Protein AF-A0A2E1JC25-F1 (afdb_monomer)

Foldseek 3Di:
DVCVVAPPDDDDDDDDFLVVQQVVCVLVVHPDSPPDGAFPPFDWDWDAHPVGDIDTPDGRHPVVVPPPGPPDD

pLDDT: mean 89.1, std 10.2, range [49.53, 96.94]

Mean predicted aligned error: 4.68 Å

Secondary structure (DSSP, 8-state):
-HHHHTTT--------HHHHHHHHHHHHT-S-SSSS---TT-EEEEEE-TTS-EEEEEEEE-GGG-TT-----

Radius of gyration: 13.32 Å; Cα contacts (8 Å, |Δi|>4): 69; chains: 1; bounding box: 25×32×33 Å

Nearest PDB structures (foldseek):
  4lgr-assembly1_A  TM=2.737E-01  e=4.279E+00  Ricinus communis
  1uq5-assembly1_A-2  TM=2.738E-01  e=4.899E+00  Ricinus communis
  3ej5-assembly1_X  TM=2.727E-01  e=5.242E+00  Ricinus communis
  2baf-assembly1_A  TM=2.571E-01  e=4.279E+00  Bos taurus

Structure (mmCIF, N/CA/C/O backbone):
data_AF-A0A2E1JC25-F1
#
_entry.id   AF-A0A2E1JC25-F1
#
loop_
_atom_site.group_PDB
_atom_site.id
_atom_site.type_symbol
_atom_site.label_atom_id
_atom_site.label_alt_id
_atom_site.label_comp_id
_atom_site.label_asym_id
_atom_site.label_entity_id
_atom_site.label_seq_id
_atom_site.pdbx_PDB_ins_code
_atom_site.Cartn_x
_atom_site.Cartn_y
_atom_site.Cartn_z
_atom_site.occupancy
_atom_site.B_iso_or_equiv
_atom_site.auth_seq_id
_atom_site.auth_comp_id
_atom_site.auth_asym_id
_atom_site.auth_atom_id
_atom_site.pdbx_PDB_model_num
ATOM 1 N N . GLU A 1 1 ? 0.798 -7.334 14.981 1.00 83.81 1 GLU A N 1
ATOM 2 C CA . GLU A 1 1 ? 1.366 -6.379 15.951 1.00 83.81 1 GLU A CA 1
ATOM 3 C C . GLU A 1 1 ? 1.037 -4.923 15.611 1.00 83.81 1 GLU A C 1
ATOM 5 O O . GLU A 1 1 ? 0.200 -4.362 16.302 1.00 83.81 1 GLU A O 1
ATOM 10 N N . ILE A 1 2 ? 1.556 -4.353 14.507 1.00 91.81 2 ILE A N 1
ATOM 11 C CA . ILE A 1 2 ? 1.380 -2.924 14.136 1.00 91.81 2 ILE A CA 1
ATOM 12 C C . ILE A 1 2 ? -0.069 -2.420 14.264 1.00 91.81 2 ILE A C 1
ATOM 14 O O . ILE A 1 2 ? -0.303 -1.395 14.897 1.00 91.81 2 ILE A O 1
ATOM 18 N N . ILE A 1 3 ? -1.040 -3.148 13.698 1.00 93.06 3 ILE A N 1
ATOM 19 C CA . ILE A 1 3 ? -2.462 -2.755 13.687 1.00 93.06 3 ILE A CA 1
ATOM 20 C C . ILE A 1 3 ? -3.048 -2.722 15.107 1.00 93.06 3 ILE A C 1
ATOM 22 O O . ILE A 1 3 ? -3.770 -1.796 15.464 1.00 93.06 3 ILE A O 1
ATOM 26 N N . THR A 1 4 ? -2.739 -3.730 15.927 1.00 93.88 4 THR A N 1
ATOM 27 C CA . THR A 1 4 ? -3.272 -3.853 17.292 1.00 93.88 4 THR A CA 1
ATOM 28 C C . THR A 1 4 ? -2.734 -2.749 18.198 1.00 93.88 4 THR A C 1
ATOM 30 O O . THR A 1 4 ? -3.502 -2.169 18.960 1.00 93.88 4 THR A O 1
ATOM 33 N N . THR A 1 5 ? -1.446 -2.421 18.079 1.00 96.25 5 THR A N 1
ATOM 34 C CA . THR A 1 5 ? -0.773 -1.412 18.914 1.00 96.25 5 THR A CA 1
ATOM 35 C C . THR A 1 5 ? -1.117 0.032 18.509 1.00 96.25 5 THR A C 1
ATOM 37 O O . THR A 1 5 ? -0.947 0.953 19.303 1.00 96.25 5 THR A O 1
ATOM 40 N N . ASN A 1 6 ? -1.638 0.256 17.296 1.00 94.94 6 ASN A N 1
ATOM 41 C CA . ASN A 1 6 ? -1.872 1.592 16.727 1.00 94.94 6 ASN A CA 1
ATOM 42 C C . ASN A 1 6 ? -3.328 1.815 16.278 1.00 94.94 6 ASN A C 1
ATOM 44 O O . ASN A 1 6 ? -3.584 2.357 15.203 1.00 94.94 6 ASN A O 1
ATOM 48 N N . SER A 1 7 ? -4.298 1.397 17.094 1.00 92.88 7 SER A N 1
ATOM 49 C CA . SER A 1 7 ? -5.726 1.539 16.776 1.00 92.88 7 SER A CA 1
ATOM 50 C C . SER A 1 7 ? -6.113 2.993 16.467 1.00 92.88 7 SER A C 1
ATOM 52 O O . SER A 1 7 ? -5.895 3.880 17.290 1.00 92.88 7 SER A O 1
ATOM 54 N N . GLY A 1 8 ? -6.704 3.228 15.290 1.00 92.94 8 GLY A N 1
ATOM 55 C CA . GLY A 1 8 ? -7.172 4.551 14.850 1.00 92.94 8 GLY A CA 1
ATOM 56 C C . GLY A 1 8 ? -6.068 5.541 14.461 1.00 92.94 8 GLY A C 1
ATOM 57 O O . GLY A 1 8 ? -6.373 6.694 14.172 1.00 92.94 8 GLY A O 1
ATOM 58 N N . LYS A 1 9 ? -4.798 5.118 14.449 1.00 96.31 9 LYS A N 1
ATOM 59 C CA . LYS A 1 9 ? -3.660 5.979 14.107 1.00 96.31 9 LYS A CA 1
ATOM 60 C C . LYS A 1 9 ? -3.194 5.749 12.672 1.00 96.31 9 LYS A C 1
ATOM 62 O O . LYS A 1 9 ? -3.297 4.647 12.136 1.00 96.31 9 LYS A O 1
ATOM 67 N N . THR A 1 10 ? -2.592 6.782 12.091 1.00 96.75 10 THR A N 1
ATOM 68 C CA . THR A 1 10 ? -1.798 6.665 10.864 1.00 96.75 10 THR A CA 1
ATOM 69 C C . THR A 1 10 ? -0.369 6.290 11.236 1.00 96.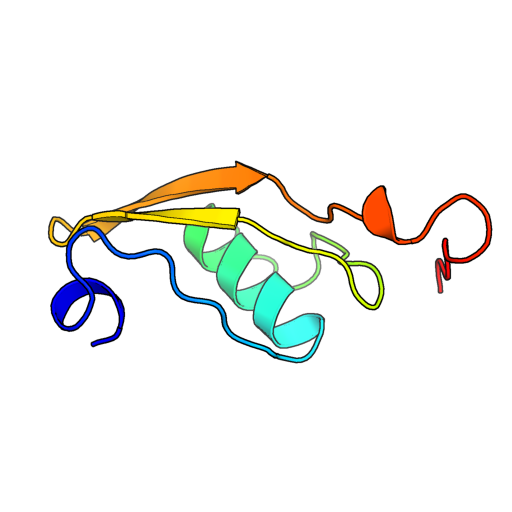75 10 THR A C 1
ATOM 71 O O . THR A 1 10 ? 0.260 6.972 12.041 1.00 96.75 10 THR A O 1
ATOM 74 N N . VAL A 1 11 ? 0.141 5.207 10.650 1.00 96.06 11 VAL A N 1
ATOM 75 C CA . VAL A 1 11 ? 1.511 4.720 10.859 1.00 96.06 11 VAL A CA 1
ATOM 76 C C . VAL A 1 11 ? 2.233 4.704 9.519 1.00 96.06 11 VAL A C 1
ATOM 78 O O . VAL A 1 11 ? 1.640 4.345 8.502 1.00 96.06 11 VAL A O 1
ATOM 81 N N . VAL A 1 12 ? 3.512 5.074 9.525 1.00 95.94 12 VAL A N 1
ATOM 82 C CA . VAL A 1 12 ? 4.389 5.033 8.350 1.00 95.94 12 VAL A CA 1
ATOM 83 C C . VAL A 1 12 ? 5.473 3.986 8.577 1.00 95.94 12 VAL A C 1
ATOM 85 O O . VAL A 1 12 ? 6.024 3.888 9.671 1.00 95.94 12 VAL A O 1
ATOM 88 N N . ALA A 1 13 ? 5.778 3.211 7.538 1.00 93.94 13 ALA A N 1
ATOM 89 C CA . ALA A 1 13 ? 6.905 2.290 7.510 1.00 93.94 13 ALA A CA 1
ATOM 90 C C . ALA A 1 13 ? 7.757 2.585 6.273 1.00 93.94 13 ALA A C 1
ATOM 92 O O . ALA A 1 13 ? 7.236 2.642 5.160 1.00 93.94 13 ALA A O 1
ATOM 93 N N . PHE A 1 14 ? 9.061 2.750 6.474 1.00 95.56 14 PHE A N 1
ATOM 94 C CA . PHE A 1 14 ? 10.028 2.894 5.390 1.00 95.56 14 PHE A CA 1
ATOM 95 C C . PHE A 1 14 ? 10.633 1.527 5.081 1.00 95.56 14 PHE A C 1
ATOM 97 O O . PHE A 1 14 ? 11.036 0.800 5.988 1.00 95.56 14 PHE A O 1
ATOM 104 N N . CYS A 1 15 ? 10.662 1.153 3.805 1.00 94.38 15 CYS A N 1
ATOM 105 C CA . CYS A 1 15 ? 11.214 -0.120 3.357 1.00 94.38 15 CYS A CA 1
ATOM 106 C C . CYS A 1 15 ? 11.676 -0.036 1.897 1.00 94.38 15 CYS A C 1
ATOM 108 O O . CYS A 1 15 ? 11.442 0.960 1.214 1.00 94.38 15 CYS A O 1
ATOM 110 N N . HIS A 1 16 ? 12.337 -1.089 1.419 1.00 93.94 16 HIS A N 1
ATOM 111 C CA . HIS A 1 16 ? 12.734 -1.202 0.018 1.00 93.94 16 HIS A CA 1
ATOM 112 C C . HIS A 1 16 ? 11.543 -1.554 -0.882 1.00 93.94 16 HIS A C 1
ATOM 114 O O . HIS A 1 16 ? 10.586 -2.194 -0.439 1.00 93.94 16 HIS A O 1
ATOM 120 N N . ALA A 1 17 ? 11.657 -1.224 -2.172 1.00 91.19 17 ALA A N 1
ATOM 121 C CA . ALA A 1 17 ? 10.613 -1.459 -3.171 1.00 91.19 17 ALA A CA 1
ATOM 122 C C . ALA A 1 17 ? 10.074 -2.902 -3.143 1.00 91.19 17 ALA A C 1
ATOM 124 O O . ALA A 1 17 ? 8.866 -3.105 -3.062 1.00 91.19 17 ALA A O 1
ATOM 125 N N . MET A 1 18 ? 10.952 -3.911 -3.084 1.00 92.50 18 MET A N 1
ATOM 126 C CA . MET A 1 18 ? 10.537 -5.322 -3.077 1.00 92.50 18 MET A CA 1
ATOM 127 C C . MET A 1 18 ? 9.713 -5.713 -1.836 1.00 92.50 18 MET A C 1
ATOM 129 O O . MET A 1 18 ? 8.819 -6.555 -1.927 1.00 92.50 18 MET A O 1
ATOM 133 N N . VAL A 1 19 ? 9.966 -5.090 -0.681 1.00 94.00 19 VAL A N 1
ATOM 134 C CA . VAL A 1 19 ? 9.189 -5.341 0.544 1.00 94.00 19 VAL A CA 1
ATOM 135 C C . VAL A 1 19 ? 7.788 -4.755 0.398 1.00 94.00 19 VAL A C 1
ATOM 137 O O . VAL A 1 19 ? 6.805 -5.446 0.671 1.00 94.00 19 VAL A O 1
ATOM 140 N N . ALA A 1 20 ? 7.690 -3.519 -0.096 1.00 93.62 20 ALA A N 1
ATOM 141 C CA . ALA A 1 20 ? 6.412 -2.872 -0.369 1.00 93.62 20 ALA A CA 1
ATOM 142 C C . ALA A 1 20 ? 5.598 -3.642 -1.427 1.00 93.62 20 ALA A C 1
ATOM 144 O O . ALA A 1 20 ? 4.413 -3.900 -1.216 1.00 93.62 20 ALA A O 1
ATOM 145 N N . MET A 1 21 ? 6.240 -4.091 -2.513 1.00 93.25 21 MET A N 1
ATOM 146 C CA . MET A 1 21 ? 5.620 -4.908 -3.564 1.00 93.25 21 MET A CA 1
ATOM 147 C C . MET A 1 21 ? 5.088 -6.231 -3.003 1.00 93.25 21 MET A C 1
ATOM 149 O O . MET A 1 21 ? 3.916 -6.555 -3.184 1.00 93.25 21 MET A O 1
ATOM 153 N N . SER A 1 22 ? 5.917 -6.977 -2.267 1.00 93.44 22 SER A N 1
ATOM 154 C CA . SER A 1 22 ? 5.529 -8.256 -1.658 1.00 93.44 22 SER A CA 1
ATOM 155 C C . SER A 1 22 ? 4.363 -8.091 -0.675 1.00 93.44 22 SER A C 1
ATOM 157 O O . SER A 1 22 ? 3.404 -8.866 -0.696 1.00 93.44 22 SER A O 1
ATOM 159 N N . PHE A 1 23 ? 4.391 -7.037 0.148 1.00 92.75 23 PHE A N 1
ATOM 160 C CA . PHE A 1 23 ? 3.297 -6.703 1.060 1.00 92.75 23 PHE A CA 1
ATOM 161 C C . PHE A 1 23 ? 1.993 -6.389 0.317 1.00 92.75 23 PHE A C 1
ATOM 163 O O . PHE A 1 23 ? 0.925 -6.872 0.710 1.00 92.75 23 PHE A O 1
ATOM 170 N N . LEU A 1 24 ? 2.070 -5.596 -0.753 1.00 94.12 24 LEU A N 1
ATOM 171 C CA . LEU A 1 24 ? 0.911 -5.208 -1.547 1.00 94.12 24 LEU A CA 1
ATOM 172 C C . LEU A 1 24 ? 0.296 -6.416 -2.260 1.00 94.12 24 LEU A C 1
ATOM 174 O O . LEU A 1 24 ? -0.906 -6.636 -2.145 1.00 94.12 24 LEU A O 1
ATOM 178 N N . GLN A 1 25 ? 1.110 -7.251 -2.907 1.00 93.25 25 GLN A N 1
ATOM 179 C CA . GLN A 1 25 ? 0.625 -8.453 -3.593 1.00 93.25 25 GLN A CA 1
ATOM 180 C C . GLN A 1 25 ? 0.017 -9.462 -2.624 1.00 93.25 25 GLN A C 1
ATOM 182 O O . GLN A 1 25 ? -1.068 -9.983 -2.876 1.00 93.25 25 GLN A O 1
ATOM 187 N N . ARG A 1 26 ? 0.627 -9.645 -1.445 1.00 91.56 26 ARG A N 1
ATOM 188 C CA . ARG A 1 26 ? 0.035 -10.456 -0.375 1.00 91.56 26 ARG A CA 1
ATOM 189 C C . ARG A 1 26 ? -1.304 -9.896 0.107 1.00 91.56 26 ARG A C 1
ATOM 191 O O . ARG A 1 26 ? -2.185 -10.675 0.455 1.00 91.56 26 ARG A O 1
ATOM 198 N N . THR A 1 27 ? -1.451 -8.573 0.147 1.00 92.06 27 THR A N 1
ATOM 199 C CA . THR A 1 27 ? -2.696 -7.903 0.556 1.00 92.06 27 THR A CA 1
ATOM 200 C C . THR A 1 27 ? -3.788 -8.018 -0.512 1.00 92.06 27 THR A C 1
ATOM 202 O O . THR A 1 27 ? -4.954 -8.146 -0.157 1.00 92.06 27 THR A O 1
ATOM 205 N N . LEU A 1 28 ? -3.418 -8.023 -1.795 1.00 90.44 28 LEU A N 1
ATOM 206 C CA . LEU A 1 28 ? -4.335 -8.184 -2.929 1.00 90.44 28 LEU A CA 1
ATOM 207 C C . LEU A 1 28 ? -4.651 -9.651 -3.268 1.00 90.44 28 LEU A C 1
ATOM 209 O O . LEU A 1 28 ? -5.572 -9.913 -4.033 1.00 90.44 28 LEU A O 1
ATOM 213 N N . GLY A 1 29 ? -3.917 -10.610 -2.697 1.00 90.94 29 GLY A N 1
ATOM 214 C CA . GLY A 1 29 ? -4.113 -12.038 -2.955 1.00 90.94 29 GLY A CA 1
ATOM 215 C C . GLY A 1 29 ? -3.449 -12.545 -4.238 1.00 90.94 29 GLY A C 1
ATOM 216 O O . GLY A 1 29 ? -3.816 -13.609 -4.729 1.00 90.94 29 GLY A O 1
ATOM 217 N N . TYR A 1 30 ? -2.469 -11.818 -4.781 1.00 90.69 30 TYR A N 1
ATOM 218 C CA . TYR A 1 30 ? -1.723 -12.250 -5.963 1.00 90.69 30 TYR A CA 1
ATOM 219 C C . TYR A 1 30 ? -0.612 -13.243 -5.606 1.00 90.69 30 TYR A C 1
ATOM 221 O O . TYR A 1 30 ? 0.016 -13.158 -4.548 1.00 90.69 30 TYR A O 1
ATOM 229 N N . GLY A 1 31 ? -0.402 -14.218 -6.496 1.00 85.25 31 GLY A N 1
ATOM 230 C CA . GLY A 1 31 ? 0.612 -15.266 -6.337 1.00 85.25 31 GLY A CA 1
ATOM 231 C C . GLY A 1 31 ? 2.002 -14.862 -6.832 1.00 85.25 31 GLY A C 1
ATOM 232 O O . GLY A 1 31 ? 3.004 -15.346 -6.306 1.00 85.25 31 GLY A O 1
ATOM 233 N N . ASP A 1 32 ? 2.068 -13.959 -7.809 1.00 87.56 32 ASP A N 1
ATOM 234 C CA . ASP A 1 32 ? 3.325 -13.369 -8.257 1.00 87.56 32 ASP A CA 1
ATOM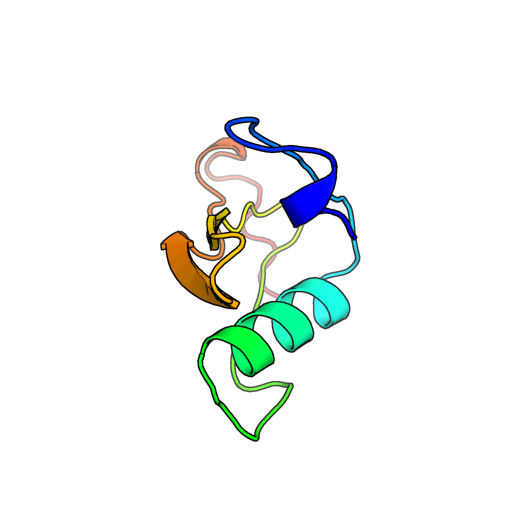 235 C C . ASP A 1 32 ? 3.805 -12.331 -7.229 1.00 87.56 32 ASP A C 1
ATOM 237 O O . ASP A 1 32 ? 3.007 -11.636 -6.614 1.00 87.56 32 ASP A O 1
ATOM 241 N N . ARG A 1 33 ? 5.117 -12.241 -6.997 1.00 78.00 33 ARG A N 1
ATOM 242 C CA . ARG A 1 33 ? 5.724 -11.213 -6.133 1.00 78.00 33 ARG A CA 1
ATOM 243 C C . ARG A 1 33 ? 6.306 -10.043 -6.923 1.00 78.00 33 ARG A C 1
ATOM 245 O O . ARG A 1 33 ? 6.615 -9.018 -6.315 1.00 78.00 33 ARG A O 1
ATOM 252 N N . TYR A 1 34 ? 6.351 -10.141 -8.253 1.00 80.75 34 TYR A N 1
ATOM 253 C CA . TYR A 1 34 ? 6.926 -9.134 -9.148 1.00 80.75 34 TYR A CA 1
ATOM 254 C C . TYR A 1 34 ? 5.913 -8.423 -10.059 1.00 80.75 34 TYR A C 1
ATOM 256 O O . TYR A 1 34 ? 6.265 -7.416 -10.666 1.00 80.75 34 TYR A O 1
ATOM 264 N N . GLY A 1 35 ? 4.657 -8.877 -10.099 1.00 82.38 35 GLY A N 1
ATOM 265 C CA . GLY A 1 35 ? 3.587 -8.309 -10.929 1.00 82.38 35 GLY A CA 1
ATOM 266 C C . GLY A 1 35 ? 3.218 -6.835 -10.706 1.00 82.38 35 GLY A C 1
ATOM 267 O O . GLY A 1 35 ? 2.488 -6.274 -11.517 1.00 82.38 35 GLY A O 1
ATOM 268 N N . LEU A 1 36 ? 3.718 -6.177 -9.654 1.00 85.56 36 LEU A N 1
ATOM 269 C CA . LEU A 1 36 ? 3.534 -4.740 -9.418 1.00 85.56 36 LEU A CA 1
ATOM 270 C C . LEU A 1 36 ? 4.886 -4.065 -9.228 1.00 85.56 36 LEU A C 1
ATOM 272 O O . LEU A 1 36 ? 5.673 -4.532 -8.412 1.00 85.56 36 LEU A O 1
ATOM 276 N N . ARG A 1 37 ? 5.130 -2.949 -9.920 1.00 87.12 37 ARG A N 1
ATOM 277 C CA . ARG A 1 37 ? 6.312 -2.099 -9.715 1.00 87.12 37 ARG A CA 1
ATOM 278 C C . ARG A 1 37 ? 5.971 -0.909 -8.821 1.00 87.12 37 ARG A C 1
ATOM 280 O O . ARG A 1 37 ? 4.858 -0.392 -8.866 1.00 87.12 37 ARG A O 1
ATOM 287 N N . ILE A 1 38 ? 6.937 -0.514 -7.999 1.00 90.31 38 ILE A N 1
ATOM 288 C CA . ILE A 1 38 ? 6.852 0.633 -7.096 1.00 90.31 38 ILE A CA 1
ATOM 289 C C . ILE A 1 38 ? 8.066 1.518 -7.368 1.00 90.31 38 ILE A C 1
ATOM 291 O O . ILE A 1 38 ? 9.199 1.032 -7.341 1.00 90.31 38 ILE A O 1
ATOM 295 N N . ASP A 1 39 ? 7.813 2.796 -7.622 1.00 90.50 39 ASP A N 1
ATOM 296 C CA . ASP A 1 39 ? 8.826 3.802 -7.908 1.00 90.50 39 ASP A CA 1
ATOM 297 C C . ASP A 1 39 ? 9.550 4.232 -6.634 1.00 90.50 39 ASP A C 1
ATOM 299 O O . ASP A 1 39 ? 9.042 4.121 -5.508 1.00 90.50 39 ASP A O 1
ATOM 303 N N . TYR A 1 40 ? 10.762 4.749 -6.820 1.00 89.06 40 TYR A N 1
ATOM 304 C CA . TYR A 1 40 ? 11.567 5.271 -5.728 1.00 89.06 40 TYR A CA 1
ATOM 305 C C . TYR A 1 40 ? 10.854 6.425 -5.012 1.00 89.06 40 TYR A C 1
ATOM 307 O O . TYR A 1 40 ? 10.248 7.284 -5.645 1.00 89.06 40 TYR A O 1
ATOM 315 N N . ALA A 1 41 ? 10.941 6.434 -3.679 1.00 90.88 41 ALA A N 1
ATOM 316 C CA . ALA A 1 41 ? 10.287 7.412 -2.805 1.00 90.88 41 ALA A CA 1
ATOM 317 C C . ALA A 1 41 ? 8.753 7.514 -2.958 1.00 90.88 41 ALA A C 1
ATOM 319 O O . ALA A 1 41 ? 8.145 8.434 -2.418 1.00 90.88 41 ALA A O 1
ATOM 320 N N . SER A 1 42 ? 8.103 6.569 -3.639 1.00 92.75 42 SER A N 1
ATOM 321 C CA . SER A 1 42 ? 6.646 6.558 -3.755 1.00 92.75 42 SER A CA 1
ATOM 322 C C . SER A 1 42 ? 5.952 6.196 -2.436 1.00 92.75 42 SER A C 1
ATOM 324 O O . SER A 1 42 ? 6.519 5.559 -1.543 1.00 92.75 42 SER A O 1
ATOM 326 N N . ILE A 1 43 ? 4.679 6.584 -2.319 1.00 96.00 43 ILE A N 1
ATOM 327 C CA . ILE A 1 43 ? 3.850 6.303 -1.143 1.00 96.00 43 ILE A CA 1
ATOM 328 C C . ILE A 1 43 ? 2.740 5.316 -1.515 1.00 96.00 43 ILE A C 1
ATOM 330 O O . ILE A 1 43 ? 1.977 5.533 -2.454 1.00 96.00 43 ILE A O 1
ATOM 334 N N . THR A 1 44 ? 2.610 4.238 -0.740 1.00 96.44 44 THR A N 1
ATOM 335 C CA . THR A 1 44 ? 1.501 3.273 -0.842 1.00 96.44 44 THR A CA 1
ATOM 336 C C . THR A 1 44 ? 0.707 3.280 0.459 1.00 96.44 44 THR A C 1
ATOM 338 O O . THR A 1 44 ? 1.279 3.132 1.538 1.00 96.44 44 THR A O 1
ATOM 341 N N . ARG A 1 45 ? -0.618 3.452 0.374 1.00 96.94 45 ARG A N 1
ATOM 342 C CA . ARG A 1 45 ? -1.507 3.547 1.541 1.00 96.94 45 ARG A CA 1
ATOM 343 C C . ARG A 1 45 ? -2.438 2.352 1.620 1.00 96.94 45 ARG A C 1
ATOM 345 O O . ARG A 1 45 ? -3.199 2.071 0.696 1.00 96.94 45 ARG A O 1
ATOM 352 N N . VAL A 1 46 ? -2.434 1.702 2.779 1.00 96.06 46 VAL A N 1
ATOM 353 C CA . VAL A 1 46 ? -3.330 0.590 3.104 1.00 96.06 46 VAL A CA 1
ATOM 354 C C . VAL A 1 46 ? -4.033 0.894 4.417 1.00 96.06 46 VAL A C 1
ATOM 356 O O . VAL A 1 46 ? -3.394 1.175 5.428 1.00 96.06 46 VAL A O 1
ATOM 359 N N . GLN A 1 47 ? -5.359 0.824 4.401 1.00 95.94 47 GLN A N 1
ATOM 360 C CA . GLN A 1 47 ? -6.171 0.796 5.609 1.00 95.94 47 GLN A CA 1
ATOM 361 C C . GLN A 1 47 ? -6.271 -0.640 6.104 1.00 95.94 47 GLN A C 1
ATOM 363 O O . GLN A 1 47 ? -6.470 -1.567 5.319 1.00 95.94 47 GLN A O 1
ATOM 368 N N . ALA A 1 48 ? -6.145 -0.831 7.412 1.00 94.81 48 ALA A N 1
ATOM 369 C CA . ALA A 1 48 ? -6.219 -2.145 8.024 1.00 94.81 48 ALA A CA 1
ATOM 370 C C . ALA A 1 48 ? -7.047 -2.096 9.308 1.00 94.81 48 ALA A C 1
ATOM 372 O O . ALA A 1 48 ? -6.938 -1.162 10.099 1.00 94.81 48 ALA A O 1
ATOM 373 N N . SER A 1 49 ? -7.855 -3.131 9.513 1.00 93.31 49 SER A N 1
ATOM 374 C CA . SER A 1 49 ? -8.658 -3.338 10.714 1.00 93.31 49 SER A CA 1
ATOM 375 C C . SER A 1 49 ? -8.067 -4.455 11.567 1.00 93.31 49 SER A C 1
ATOM 377 O O . SER A 1 49 ? -7.486 -5.417 11.058 1.00 93.31 49 SER A O 1
ATOM 379 N N . ARG A 1 50 ? -8.285 -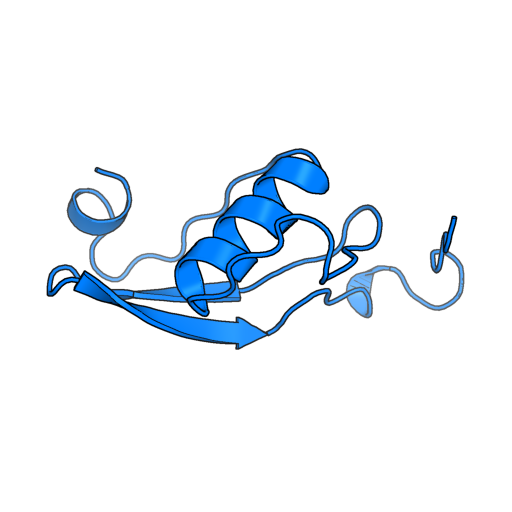4.376 12.884 1.00 93.44 50 ARG A N 1
ATOM 380 C CA . ARG A 1 50 ? -7.985 -5.474 13.819 1.00 93.44 50 ARG A CA 1
ATOM 381 C C . ARG A 1 50 ? -8.776 -6.746 13.497 1.00 93.44 50 ARG A C 1
ATOM 383 O O . ARG A 1 50 ? -8.319 -7.825 13.846 1.00 93.44 50 ARG A O 1
ATOM 3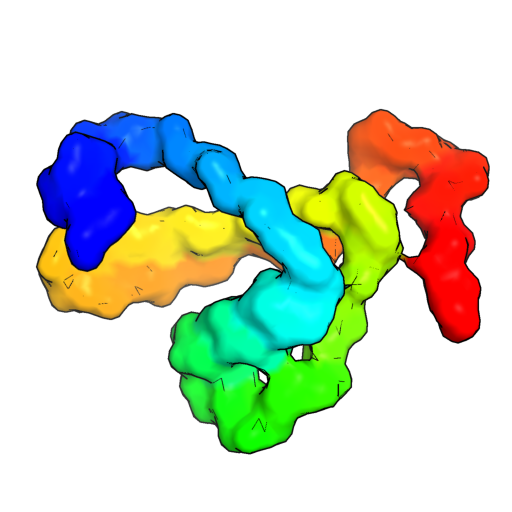90 N N . ALA A 1 51 ? -9.898 -6.627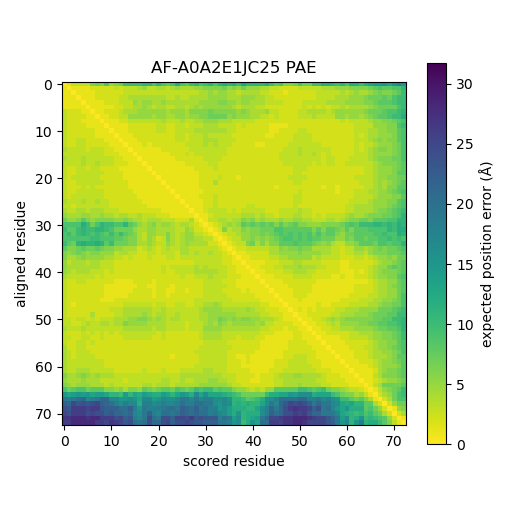 12.784 1.00 92.19 51 ALA A N 1
ATOM 391 C CA . ALA A 1 51 ? -10.686 -7.756 12.287 1.00 92.19 51 ALA A CA 1
ATOM 392 C C . ALA A 1 51 ? -10.027 -8.509 11.109 1.00 92.19 51 ALA A C 1
ATOM 394 O O . ALA A 1 51 ? -10.626 -9.419 10.552 1.00 92.19 51 ALA A O 1
ATOM 395 N N . GLY A 1 52 ? -8.819 -8.118 10.687 1.00 90.56 52 GLY A N 1
ATOM 396 C CA . GLY A 1 52 ? -8.081 -8.771 9.600 1.00 90.56 52 GLY A CA 1
ATOM 397 C C . GLY A 1 52 ? -8.376 -8.214 8.207 1.00 90.56 52 GLY A C 1
ATOM 398 O O . GLY A 1 52 ? -7.650 -8.522 7.265 1.00 90.56 52 GLY A O 1
ATOM 399 N N . VAL A 1 53 ? -9.376 -7.339 8.073 1.00 91.88 53 VAL A N 1
ATOM 400 C CA . VAL A 1 53 ? -9.696 -6.663 6.809 1.00 91.88 53 VAL A CA 1
ATOM 401 C C . VAL A 1 53 ? -8.599 -5.663 6.449 1.00 91.88 53 VAL A C 1
ATOM 403 O O . VAL A 1 53 ? -8.155 -4.882 7.296 1.00 91.88 53 VAL A O 1
ATOM 406 N N . ARG A 1 54 ? -8.190 -5.658 5.178 1.00 94.06 54 ARG A N 1
ATOM 407 C CA . ARG A 1 54 ? -7.265 -4.677 4.604 1.00 94.06 54 ARG A CA 1
ATOM 408 C C . ARG A 1 54 ? -7.836 -4.125 3.307 1.00 94.06 54 ARG A C 1
ATOM 410 O O . ARG A 1 54 ? -8.401 -4.871 2.519 1.00 94.06 54 ARG A O 1
ATOM 417 N N . SER A 1 55 ? -7.669 -2.829 3.090 1.00 94.12 55 SER A N 1
ATOM 418 C CA . SER A 1 55 ? -8.094 -2.138 1.877 1.00 94.12 55 SER A CA 1
ATOM 419 C C . SER A 1 55 ? -6.968 -1.243 1.386 1.00 94.12 55 SER A C 1
ATOM 421 O O . SER A 1 55 ? -6.427 -0.430 2.137 1.00 94.12 55 SER A O 1
ATOM 423 N N . VAL A 1 56 ? -6.603 -1.402 0.120 1.00 95.56 56 VAL A N 1
ATOM 424 C CA . VAL A 1 56 ? -5.634 -0.531 -0.541 1.00 95.56 56 VAL A CA 1
ATOM 425 C C . VAL A 1 56 ? -6.336 0.773 -0.906 1.00 95.56 56 VAL A C 1
ATOM 427 O O . VAL A 1 56 ? -7.386 0.759 -1.541 1.00 95.56 56 VAL A O 1
ATOM 430 N N . ARG A 1 57 ? -5.772 1.902 -0.475 1.00 96.50 57 ARG A N 1
ATOM 431 C CA . ARG A 1 57 ? -6.316 3.243 -0.737 1.00 96.50 57 ARG A CA 1
ATOM 432 C C . ARG A 1 57 ? -5.630 3.924 -1.904 1.00 96.50 57 ARG A C 1
ATOM 434 O O . ARG A 1 57 ? -6.291 4.610 -2.672 1.00 96.50 57 ARG A O 1
ATOM 441 N N . SER A 1 58 ? -4.325 3.730 -2.014 1.00 95.94 58 SER A N 1
ATOM 442 C CA . SER A 1 58 ? -3.524 4.202 -3.130 1.00 95.94 58 SER A CA 1
ATOM 443 C C . SER A 1 58 ? -2.221 3.425 -3.204 1.00 95.94 58 SER A C 1
ATOM 445 O O . SER A 1 58 ? -1.751 2.869 -2.206 1.00 95.94 58 SER A O 1
ATOM 447 N N . VAL A 1 59 ? -1.656 3.370 -4.401 1.00 94.50 59 VAL A N 1
ATOM 448 C CA . VAL A 1 59 ? -0.422 2.653 -4.706 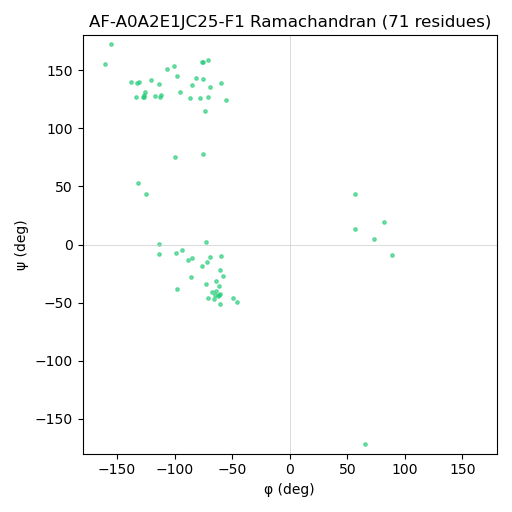1.00 94.50 59 VAL A CA 1
ATOM 449 C C . VAL A 1 59 ? 0.462 3.588 -5.505 1.00 94.50 59 VAL A C 1
ATOM 451 O O . VAL A 1 59 ? -0.030 4.270 -6.399 1.00 94.50 59 VAL A O 1
ATOM 454 N N . ASN A 1 60 ? 1.756 3.571 -5.192 1.00 93.38 60 ASN A N 1
ATOM 455 C CA . ASN A 1 60 ? 2.785 4.227 -5.987 1.00 93.38 60 ASN A CA 1
ATOM 456 C C . ASN A 1 60 ? 2.553 5.737 -6.212 1.00 93.38 60 ASN A C 1
ATOM 458 O O . ASN A 1 60 ? 2.713 6.252 -7.313 1.00 93.38 60 ASN A O 1
ATOM 462 N N . GLU A 1 61 ? 2.147 6.470 -5.173 1.00 94.44 61 GLU A N 1
ATOM 463 C CA . GLU A 1 61 ? 1.987 7.917 -5.295 1.00 94.44 61 GLU A CA 1
ATOM 464 C C . GLU A 1 61 ? 3.343 8.627 -5.343 1.00 94.44 61 GLU A C 1
ATOM 466 O O . GLU A 1 61 ? 4.071 8.668 -4.348 1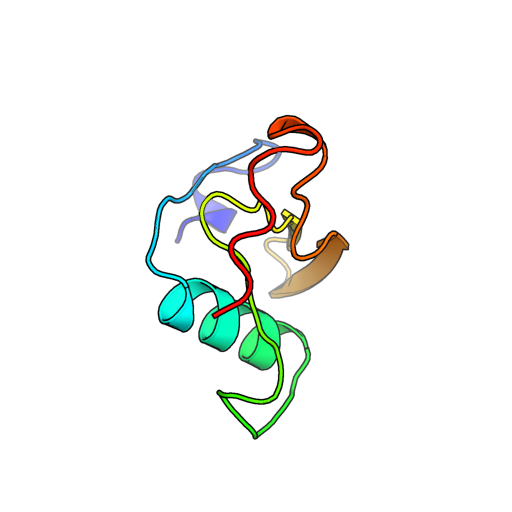.00 94.44 61 GLU A O 1
ATOM 471 N N . THR A 1 62 ? 3.631 9.258 -6.478 1.00 92.69 62 THR A N 1
ATOM 472 C CA . THR A 1 62 ? 4.853 10.040 -6.731 1.00 92.69 62 THR A CA 1
ATOM 473 C C . THR A 1 62 ? 4.584 11.533 -6.921 1.00 92.69 62 THR A C 1
ATOM 475 O O . THR A 1 62 ? 5.522 12.306 -7.073 1.00 92.69 62 THR A O 1
ATOM 478 N N . MET A 1 63 ? 3.323 11.981 -6.836 1.00 89.94 63 MET A N 1
ATOM 479 C CA . MET A 1 63 ? 2.939 13.377 -7.123 1.00 89.94 63 MET A CA 1
ATOM 480 C C . MET A 1 63 ? 3.671 14.419 -6.261 1.00 89.94 63 MET A C 1
ATOM 482 O O . MET A 1 63 ? 3.867 15.550 -6.689 1.00 89.94 63 MET A O 1
ATOM 486 N N . HIS A 1 64 ? 4.104 14.042 -5.057 1.00 89.75 64 HIS A N 1
ATOM 487 C CA . HIS A 1 64 ? 4.867 14.914 -4.161 1.00 89.75 64 HIS A CA 1
ATOM 488 C C . HIS A 1 64 ? 6.313 15.165 -4.626 1.00 89.75 64 HIS A C 1
ATOM 490 O O . HIS A 1 64 ? 6.964 16.071 -4.113 1.00 89.75 64 HIS A O 1
ATOM 496 N N . LEU A 1 65 ? 6.818 14.372 -5.573 1.00 88.50 65 LEU A N 1
ATOM 497 C CA . LEU A 1 65 ? 8.176 14.489 -6.097 1.00 88.50 65 LEU A CA 1
ATOM 498 C C . LEU A 1 65 ? 8.278 15.469 -7.281 1.00 88.50 65 LEU A C 1
ATOM 500 O O . LEU A 1 65 ? 9.381 15.875 -7.652 1.00 88.50 65 LEU A O 1
ATOM 504 N N . GLY A 1 66 ? 7.140 15.864 -7.863 1.00 84.19 66 GLY A N 1
ATOM 505 C CA . GLY A 1 66 ? 7.081 16.686 -9.073 1.00 84.19 66 GLY A CA 1
ATOM 506 C C . GLY A 1 66 ? 7.646 15.986 -10.317 1.00 84.19 66 GLY A C 1
ATOM 507 O O . GLY A 1 66 ? 7.982 14.803 -10.301 1.00 84.19 66 GLY A O 1
ATOM 508 N N . ASP A 1 67 ? 7.787 16.736 -11.409 1.00 75.25 67 ASP A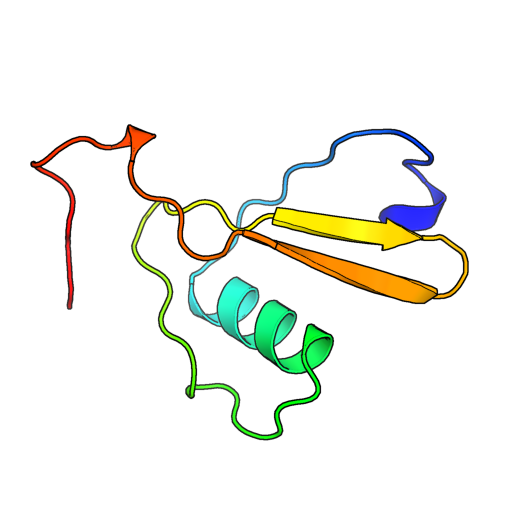 N 1
ATOM 509 C CA . ASP A 1 67 ? 8.086 16.181 -12.743 1.00 75.25 67 ASP A CA 1
ATOM 510 C C . ASP A 1 67 ? 9.503 15.598 -12.898 1.00 75.25 67 ASP A C 1
ATOM 512 O O . ASP A 1 67 ? 9.820 14.964 -13.901 1.00 75.25 67 ASP A O 1
ATOM 516 N N . LYS A 1 68 ? 10.392 15.828 -11.926 1.00 65.50 68 LYS A N 1
ATOM 517 C CA . LYS A 1 68 ? 11.825 15.507 -12.047 1.00 65.50 68 LYS A CA 1
ATOM 518 C C . LYS A 1 68 ? 12.213 14.130 -11.509 1.00 65.50 68 LYS A C 1
ATOM 520 O O . LYS A 1 68 ? 13.374 13.750 -11.636 1.00 65.50 68 LYS A O 1
ATOM 525 N N . VAL A 1 69 ? 11.283 13.392 -10.900 1.00 63.25 69 VAL A N 1
ATOM 526 C CA . VAL A 1 69 ? 11.578 12.127 -10.203 1.00 63.25 69 VAL A CA 1
ATOM 527 C C . VAL A 1 69 ? 10.594 11.035 -10.620 1.00 63.25 69 VAL A C 1
ATOM 529 O O . VAL A 1 69 ? 9.980 10.366 -9.796 1.00 63.25 69 VAL A O 1
ATOM 532 N N . ILE A 1 70 ? 10.459 10.821 -11.926 1.00 60.06 70 ILE A N 1
ATOM 533 C CA . ILE A 1 70 ? 10.006 9.524 -12.431 1.00 60.06 70 ILE A CA 1
ATOM 534 C C . ILE A 1 70 ? 11.264 8.778 -12.872 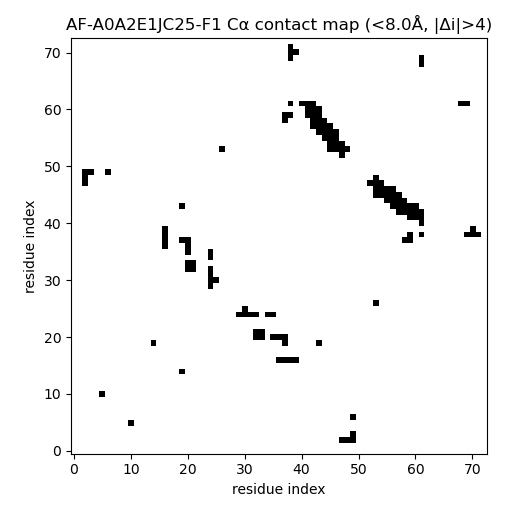1.00 60.06 70 ILE A C 1
ATOM 536 O O . ILE A 1 70 ? 11.589 8.694 -14.054 1.00 60.06 70 ILE A O 1
ATOM 540 N N . LEU A 1 71 ? 12.021 8.279 -11.892 1.00 59.31 71 LEU A N 1
ATOM 541 C CA . LEU A 1 71 ? 13.075 7.302 -12.151 1.00 59.31 71 LEU A CA 1
ATOM 542 C C . LEU A 1 71 ? 12.387 5.959 -12.401 1.00 59.31 71 LEU A C 1
ATOM 544 O O . LEU A 1 71 ? 12.303 5.118 -11.508 1.00 59.31 71 LEU A O 1
ATOM 548 N N . THR A 1 72 ? 11.843 5.795 -13.606 1.00 53.72 72 THR A N 1
ATOM 549 C CA . THR A 1 72 ? 11.494 4.455 -14.082 1.00 53.72 72 THR A CA 1
ATOM 550 C C . THR A 1 72 ? 12.824 3.751 -14.363 1.00 53.72 72 THR A C 1
ATOM 552 O O . THR A 1 72 ? 13.656 4.353 -15.046 1.00 53.72 72 THR A O 1
ATOM 555 N N . PRO A 1 73 ? 13.080 2.553 -13.814 1.00 49.53 73 PRO A N 1
ATOM 556 C CA . PRO A 1 73 ? 14.272 1.789 -14.166 1.00 49.53 73 PRO A CA 1
ATOM 557 C C . PRO A 1 73 ? 14.257 1.361 -15.635 1.00 49.53 73 PRO A C 1
ATOM 559 O O . PRO A 1 73 ? 13.151 1.065 -16.153 1.00 49.53 73 PRO A O 1
#

Solvent-accessible surface area (backbone atoms only — not comparable to full-atom values): 4882 Å² total; per-residue (Å²): 108,74,60,72,80,39,71,96,56,90,82,87,84,90,78,56,56,68,57,54,30,37,52,49,26,60,70,73,69,50,88,57,63,70,87,56,86,58,54,77,92,37,46,68,42,69,50,72,48,84,86,72,52,70,44,81,77,47,69,54,46,46,77,91,61,49,94,85,55,76,69,72,132

Sequence (73 aa):
EIITTNSGKTVVAFCHAMVAMSFLQRTLGYGDRYGLRIDYASITRVQASRAGVRSVRSVNETMHLGDKVILTP